Protein AF-A0A7S2BZE5-F1 (afdb_monomer_lite)

Secondary structure (DSSP, 8-state):
--HHHHHHHHHHHHHHHHHHHHHHHHHH-TT--HHHHHHT-SS------EEEEE-S---SS--EEEEEEEEGGGTTS-TT--EEEEEEEETTTTTEEEEEEEE-

Sequence (104 aa):
MNNVSYLRHFESARIVHFEALVARAREIDPTFPADDFLKGEGVGPILAATSCRYRMPVVHPDTLTTTSSIDLGETRSPVGRFVMKYTMHSEAQNGAVVATGEGD

Radius of gyration: 15.28 Å; chains: 1; bounding box: 38×30×41 Å

Organism: NCBI:txid236787

Structure (mmCIF, N/CA/C/O backbone):
data_AF-A0A7S2BZE5-F1
#
_entry.id   AF-A0A7S2BZE5-F1
#
loop_
_atom_site.group_PDB
_atom_site.id
_atom_site.type_symbol
_atom_site.label_atom_id
_atom_site.label_alt_id
_atom_site.label_comp_id
_atom_site.label_asym_id
_atom_site.label_entity_id
_atom_site.label_seq_id
_atom_site.pdbx_PDB_ins_code
_atom_site.Cartn_x
_atom_site.Cartn_y
_atom_site.Cartn_z
_atom_site.occupancy
_atom_site.B_iso_or_equiv
_atom_site.auth_seq_id
_atom_site.auth_comp_id
_atom_site.auth_asym_id
_atom_site.auth_atom_id
_atom_site.pdbx_PDB_model_num
ATOM 1 N N . MET A 1 1 ? -17.554 5.819 8.279 1.00 81.38 1 MET A N 1
ATOM 2 C CA . MET A 1 1 ? -16.732 5.419 7.113 1.00 81.38 1 MET A CA 1
ATOM 3 C C . MET A 1 1 ? -17.571 4.596 6.152 1.00 81.38 1 MET A C 1
ATOM 5 O O . MET A 1 1 ? -18.449 3.886 6.625 1.00 81.38 1 MET A O 1
ATOM 9 N N . ASN A 1 2 ? -17.319 4.673 4.842 1.00 90.69 2 ASN A N 1
ATOM 10 C CA . ASN A 1 2 ? -17.903 3.737 3.874 1.00 90.69 2 ASN A CA 1
ATOM 11 C C . ASN A 1 2 ? -16.850 2.710 3.422 1.00 90.69 2 ASN A C 1
ATOM 13 O O . ASN A 1 2 ? -15.656 2.894 3.658 1.00 90.69 2 ASN A O 1
ATOM 17 N N . ASN A 1 3 ? -17.288 1.633 2.772 1.00 91.88 3 ASN A N 1
ATOM 18 C CA . ASN A 1 3 ? -16.409 0.532 2.362 1.00 91.88 3 ASN A CA 1
ATOM 19 C C . ASN A 1 3 ? -15.311 0.969 1.379 1.00 91.88 3 ASN A C 1
ATOM 21 O O . ASN A 1 3 ? -14.202 0.441 1.429 1.00 91.88 3 ASN A O 1
ATOM 25 N N . VAL A 1 4 ? -15.601 1.963 0.533 1.00 95.06 4 VAL A N 1
ATOM 26 C CA . VAL A 1 4 ? -14.660 2.518 -0.453 1.00 95.06 4 VAL A CA 1
ATOM 27 C C . VAL A 1 4 ? -13.513 3.265 0.230 1.00 95.06 4 VAL A C 1
ATOM 29 O O . VAL A 1 4 ? -12.386 3.221 -0.253 1.00 95.06 4 VAL A O 1
ATOM 32 N N . SER A 1 5 ? -13.758 3.913 1.374 1.00 95.06 5 SER A N 1
ATOM 33 C CA . SER A 1 5 ? -12.712 4.615 2.124 1.00 95.06 5 SER A CA 1
ATOM 34 C C . SER A 1 5 ? -11.552 3.694 2.510 1.00 95.06 5 SER A C 1
ATOM 36 O O . SER A 1 5 ? -10.406 4.107 2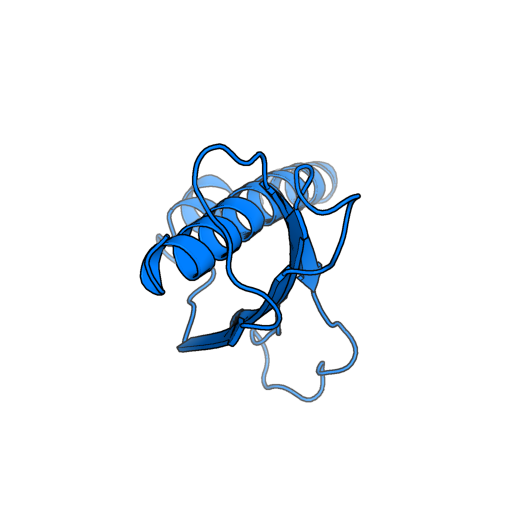.401 1.00 95.06 5 SER A O 1
ATOM 38 N N . TYR A 1 6 ? -11.819 2.439 2.885 1.00 96.56 6 TYR A N 1
ATOM 39 C CA . TYR A 1 6 ? -10.769 1.466 3.224 1.00 96.56 6 TYR A CA 1
ATOM 40 C C . TYR A 1 6 ? -9.854 1.184 2.026 1.00 96.56 6 TYR A C 1
ATOM 42 O O . TYR A 1 6 ? -8.634 1.221 2.153 1.00 96.56 6 TYR A O 1
ATOM 50 N N . LEU A 1 7 ? -10.444 0.981 0.844 1.00 96.75 7 LEU A N 1
ATOM 51 C CA . LEU A 1 7 ? -9.683 0.743 -0.384 1.00 96.75 7 LEU A CA 1
ATOM 52 C C . LEU A 1 7 ? -8.854 1.969 -0.791 1.00 96.75 7 LEU A C 1
ATOM 54 O O . LEU A 1 7 ? -7.732 1.808 -1.256 1.00 96.75 7 LEU A O 1
ATOM 58 N N . ARG A 1 8 ? -9.343 3.192 -0.544 1.00 96.81 8 ARG A N 1
ATOM 59 C CA . ARG A 1 8 ? -8.558 4.424 -0.760 1.00 96.81 8 ARG A CA 1
ATOM 60 C C . ARG A 1 8 ? -7.334 4.518 0.152 1.00 96.81 8 ARG A C 1
ATOM 62 O O . ARG A 1 8 ? -6.287 5.001 -0.275 1.00 96.81 8 ARG A O 1
ATOM 69 N N . HIS A 1 9 ? -7.439 4.044 1.395 1.00 97.31 9 HIS A N 1
ATOM 70 C CA . HIS A 1 9 ? -6.281 3.953 2.287 1.00 97.31 9 HIS A CA 1
ATOM 71 C C . HIS A 1 9 ? -5.258 2.928 1.780 1.00 97.31 9 HIS A C 1
ATOM 73 O O . HIS A 1 9 ? -4.062 3.216 1.782 1.00 97.31 9 HIS A O 1
ATOM 79 N N . PHE A 1 10 ? -5.711 1.773 1.278 1.00 97.94 10 PHE A N 1
ATOM 80 C CA . PHE A 1 10 ? -4.827 0.779 0.653 1.00 97.94 10 PHE A CA 1
ATOM 81 C C . PHE A 1 10 ? -4.150 1.325 -0.609 1.00 97.94 10 PHE A C 1
ATOM 83 O O . PHE A 1 10 ? -2.944 1.164 -0.779 1.00 97.94 10 PHE A O 1
ATOM 90 N N . GLU A 1 11 ? -4.891 2.040 -1.455 1.00 96.38 11 GLU A N 1
ATOM 91 C CA . GLU A 1 11 ? -4.346 2.724 -2.628 1.00 96.38 11 GLU A CA 1
ATOM 92 C C . GLU A 1 11 ? -3.279 3.757 -2.245 1.00 96.38 11 GLU A C 1
ATOM 94 O O . GLU A 1 11 ? -2.206 3.777 -2.844 1.00 96.38 11 GLU A O 1
ATOM 99 N N . SER A 1 12 ? -3.529 4.559 -1.209 1.00 96.88 12 SER A N 1
ATOM 100 C CA . SER A 1 12 ? -2.550 5.535 -0.714 1.00 96.88 12 SER A CA 1
ATOM 101 C C . SER A 1 12 ? -1.280 4.841 -0.208 1.00 96.88 12 SER A C 1
ATOM 103 O O . SER A 1 12 ? -0.170 5.239 -0.556 1.00 96.88 12 SER A O 1
ATOM 105 N N . ALA A 1 13 ? -1.427 3.748 0.549 1.00 97.56 13 ALA A N 1
ATOM 106 C CA . ALA A 1 13 ? -0.297 2.949 1.023 1.00 97.56 13 ALA A CA 1
ATOM 107 C C . ALA A 1 13 ? 0.479 2.273 -0.120 1.00 97.56 13 ALA A C 1
ATOM 109 O O . ALA A 1 13 ? 1.686 2.065 -0.003 1.00 97.56 13 ALA A O 1
ATOM 110 N N . ARG A 1 14 ? -0.189 1.925 -1.226 1.00 95.44 14 ARG A N 1
ATOM 111 C CA . ARG A 1 14 ? 0.443 1.406 -2.446 1.00 95.44 14 ARG A CA 1
ATOM 112 C C . ARG A 1 14 ? 1.271 2.473 -3.158 1.00 95.44 14 ARG A C 1
ATOM 114 O O . ARG A 1 14 ? 2.399 2.179 -3.533 1.00 95.44 14 ARG A O 1
ATOM 121 N N . ILE A 1 15 ? 0.738 3.685 -3.319 1.00 94.81 15 ILE A N 1
ATOM 122 C CA . ILE A 1 15 ? 1.459 4.796 -3.963 1.00 94.81 15 ILE A CA 1
ATOM 123 C C . ILE A 1 15 ? 2.752 5.089 -3.197 1.00 94.81 15 ILE A C 1
ATOM 125 O O . ILE A 1 15 ? 3.828 5.027 -3.784 1.00 94.81 15 ILE A O 1
ATOM 129 N N . VAL A 1 16 ? 2.666 5.270 -1.874 1.00 96.56 16 VAL A N 1
ATOM 130 C CA . VAL A 1 16 ? 3.841 5.526 -1.020 1.00 96.56 16 VAL A CA 1
ATOM 131 C C . VAL A 1 16 ? 4.859 4.381 -1.094 1.00 96.56 16 VAL A C 1
ATOM 133 O O . VAL A 1 16 ? 6.067 4.611 -1.128 1.00 96.56 16 VAL A O 1
ATOM 136 N N . HIS A 1 17 ? 4.389 3.131 -1.150 1.00 96.00 17 HIS A N 1
ATOM 137 C CA . HIS A 1 17 ? 5.269 1.973 -1.309 1.00 96.00 17 HIS A CA 1
ATOM 138 C C . HIS A 1 17 ? 6.029 2.006 -2.635 1.00 96.00 17 HIS A C 1
ATOM 140 O O . HIS A 1 17 ? 7.237 1.781 -2.658 1.00 96.00 17 HIS A O 1
ATOM 146 N N . PHE A 1 18 ? 5.334 2.285 -3.739 1.00 94.88 18 PHE A N 1
ATOM 147 C CA . PHE A 1 18 ? 5.955 2.353 -5.056 1.00 94.88 18 PHE A CA 1
ATOM 148 C C . PHE A 1 18 ? 6.897 3.544 -5.190 1.00 94.88 18 PHE A C 1
ATOM 150 O O . PHE A 1 18 ? 7.977 3.367 -5.739 1.00 94.88 18 PHE A O 1
ATOM 157 N N . GLU A 1 19 ? 6.576 4.710 -4.634 1.00 95.06 19 GLU A N 1
ATOM 158 C CA . GLU A 1 19 ? 7.505 5.847 -4.587 1.00 95.06 19 GLU A CA 1
ATOM 159 C C . GLU A 1 19 ? 8.824 5.463 -3.902 1.00 95.06 19 GLU A C 1
ATOM 161 O O . GLU A 1 19 ? 9.907 5.703 -4.444 1.00 95.06 19 GLU A O 1
ATOM 166 N N . ALA A 1 20 ? 8.744 4.793 -2.747 1.00 95.88 20 ALA A N 1
ATOM 167 C CA . ALA A 1 20 ? 9.920 4.312 -2.029 1.00 95.88 20 ALA A CA 1
ATOM 168 C C . ALA A 1 20 ? 10.690 3.241 -2.822 1.00 95.88 20 ALA A C 1
ATOM 170 O O . ALA A 1 20 ? 11.919 3.295 -2.902 1.00 95.88 20 ALA A O 1
ATOM 171 N N . LEU A 1 21 ? 9.984 2.285 -3.432 1.00 93.69 21 LEU A N 1
ATOM 172 C CA . LEU A 1 21 ? 10.584 1.221 -4.239 1.00 93.69 21 LEU A CA 1
ATOM 173 C C . LEU A 1 21 ? 11.318 1.784 -5.460 1.00 93.69 21 LEU A C 1
ATOM 175 O O . LEU A 1 21 ? 12.444 1.390 -5.743 1.00 93.69 21 LEU A O 1
ATOM 179 N N . VAL A 1 22 ? 10.698 2.726 -6.164 1.00 94.38 22 VAL A N 1
ATOM 180 C CA . VAL A 1 22 ? 11.240 3.354 -7.369 1.00 94.38 22 VAL A CA 1
ATOM 181 C C . VAL A 1 22 ? 12.446 4.236 -7.051 1.00 94.38 22 VAL A C 1
ATOM 183 O O . VAL A 1 22 ? 13.419 4.231 -7.806 1.00 94.38 22 VAL A O 1
ATOM 186 N N . ALA A 1 23 ? 12.432 4.943 -5.917 1.00 94.94 23 ALA A N 1
ATOM 187 C CA . ALA A 1 23 ? 13.608 5.667 -5.438 1.00 94.94 23 ALA A CA 1
ATOM 188 C C . ALA A 1 23 ? 14.802 4.717 -5.237 1.00 94.94 23 ALA A C 1
ATOM 190 O O . ALA A 1 23 ? 15.899 5.003 -5.713 1.00 94.94 23 ALA A O 1
ATOM 191 N N . ARG A 1 24 ? 14.575 3.545 -4.626 1.00 95.31 24 ARG A N 1
ATOM 192 C CA . ARG A 1 24 ? 15.605 2.501 -4.473 1.00 95.31 24 ARG A CA 1
ATOM 193 C C . ARG A 1 24 ? 16.024 1.872 -5.796 1.00 95.31 24 ARG A C 1
ATOM 195 O O . ARG A 1 24 ? 17.207 1.626 -5.997 1.00 95.31 24 ARG A O 1
ATOM 202 N N . ALA A 1 25 ? 15.087 1.640 -6.711 1.00 93.31 25 ALA A N 1
ATOM 203 C CA . ALA A 1 25 ? 15.400 1.125 -8.038 1.00 93.31 25 ALA A CA 1
ATOM 204 C C . ALA A 1 25 ? 16.338 2.078 -8.793 1.00 93.31 25 ALA A C 1
ATOM 206 O O . ALA A 1 25 ? 17.330 1.618 -9.345 1.00 93.31 25 ALA A O 1
ATOM 207 N N . ARG A 1 26 ? 16.097 3.396 -8.731 1.00 94.81 26 ARG A N 1
ATOM 208 C CA . ARG A 1 26 ? 16.969 4.423 -9.332 1.00 94.81 26 ARG A CA 1
ATOM 209 C C . ARG A 1 26 ? 18.366 4.501 -8.702 1.00 94.81 26 ARG A C 1
ATOM 211 O O . ARG A 1 26 ? 19.310 4.863 -9.398 1.00 94.81 26 ARG A O 1
ATOM 218 N N . GLU A 1 27 ? 18.518 4.170 -7.415 1.00 96.44 27 GLU A N 1
ATOM 219 C CA . GLU A 1 27 ? 19.841 4.057 -6.771 1.00 96.44 27 GLU A CA 1
ATOM 220 C C . GLU A 1 27 ? 20.666 2.895 -7.360 1.00 96.44 27 GLU A C 1
ATOM 222 O O . GLU A 1 27 ? 21.891 2.988 -7.428 1.00 96.44 27 GLU A O 1
ATOM 227 N N . ILE A 1 28 ? 20.005 1.812 -7.785 1.00 96.44 28 ILE A N 1
ATOM 228 C CA . ILE A 1 28 ? 20.633 0.606 -8.351 1.00 96.44 28 ILE A CA 1
ATOM 229 C C . ILE A 1 28 ? 20.829 0.743 -9.868 1.00 96.44 28 ILE A C 1
ATOM 231 O O . ILE A 1 28 ? 21.887 0.400 -10.392 1.00 96.44 28 ILE A O 1
ATOM 235 N N . ASP A 1 29 ? 19.812 1.249 -10.562 1.00 95.75 29 ASP A N 1
ATOM 236 C CA . ASP A 1 29 ? 19.784 1.496 -12.000 1.00 95.75 29 ASP A CA 1
ATOM 237 C C . ASP A 1 29 ? 19.198 2.893 -12.278 1.00 95.75 29 ASP A C 1
ATOM 239 O O . ASP A 1 29 ? 17.974 3.071 -12.314 1.00 95.75 29 ASP A O 1
ATOM 243 N N . PRO A 1 30 ? 20.054 3.900 -12.526 1.00 94.88 30 PRO A N 1
ATOM 244 C CA . PRO A 1 30 ? 19.617 5.261 -12.831 1.00 94.88 30 PRO A CA 1
ATOM 245 C C . PRO A 1 30 ? 18.753 5.387 -14.093 1.00 94.88 30 PRO A C 1
ATOM 247 O O . PRO A 1 30 ? 18.123 6.425 -14.290 1.00 94.88 30 PRO A O 1
ATOM 250 N N . THR A 1 31 ? 18.728 4.366 -14.958 1.00 94.50 31 THR A N 1
ATOM 251 C CA . THR A 1 31 ? 17.941 4.360 -16.200 1.00 94.50 31 THR A CA 1
ATOM 252 C C . THR A 1 31 ? 16.516 3.839 -16.014 1.00 94.50 31 THR A C 1
ATOM 254 O O . THR A 1 31 ? 15.724 3.884 -16.956 1.00 94.50 31 THR A O 1
ATOM 257 N N . PHE A 1 32 ? 16.153 3.397 -14.803 1.00 91.62 32 PHE A N 1
ATOM 258 C CA . PHE A 1 32 ? 14.817 2.893 -14.502 1.00 91.62 32 P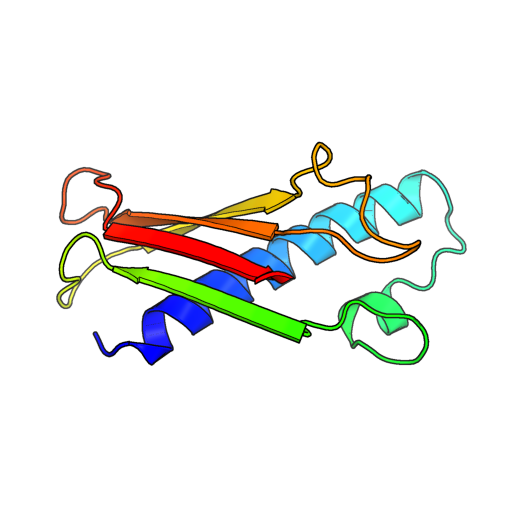HE A CA 1
ATOM 259 C C . PHE A 1 32 ? 13.719 3.940 -14.819 1.00 91.62 32 PHE A C 1
ATOM 261 O O . PHE A 1 32 ? 13.779 5.067 -14.299 1.00 91.62 32 PHE A O 1
ATOM 268 N N . PRO A 1 33 ? 12.684 3.592 -15.618 1.00 91.56 33 PRO A N 1
ATOM 269 C CA . PRO A 1 33 ? 11.629 4.508 -16.062 1.00 91.56 33 PRO A CA 1
ATOM 270 C C . PRO A 1 33 ? 10.580 4.727 -14.960 1.00 91.56 33 PRO A C 1
ATOM 272 O O . PRO A 1 33 ? 9.430 4.310 -15.035 1.00 91.56 33 PRO A O 1
ATOM 275 N N . ALA A 1 34 ? 11.002 5.378 -13.884 1.00 91.06 34 ALA A N 1
ATOM 276 C CA . ALA A 1 34 ? 10.204 5.634 -12.690 1.00 91.06 34 ALA A CA 1
ATOM 277 C C . ALA A 1 34 ? 8.902 6.403 -12.933 1.00 91.06 34 ALA A C 1
ATOM 279 O O . ALA A 1 34 ? 7.897 6.104 -12.297 1.00 91.06 34 ALA A O 1
ATOM 280 N N . ASP A 1 35 ? 8.933 7.415 -13.799 1.00 90.00 35 ASP A N 1
ATOM 281 C CA . ASP A 1 35 ? 7.779 8.283 -14.029 1.00 90.00 35 ASP A CA 1
ATOM 282 C C . ASP A 1 35 ? 6.669 7.493 -14.733 1.00 90.00 35 ASP A C 1
ATOM 284 O O . ASP A 1 35 ? 5.517 7.538 -14.302 1.00 90.00 35 ASP A O 1
ATOM 288 N N . ASP A 1 36 ? 7.046 6.700 -15.737 1.00 90.44 36 AS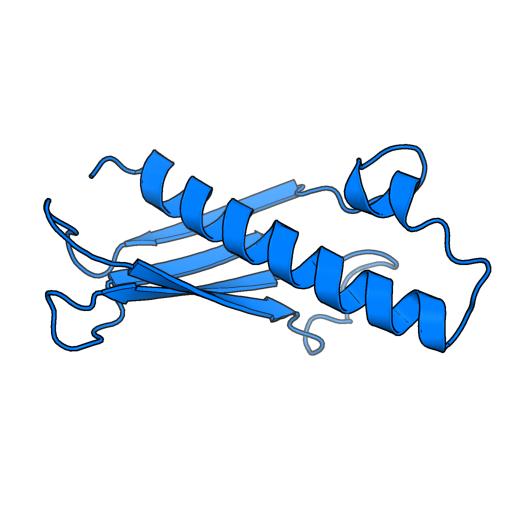P A N 1
ATOM 289 C CA . ASP A 1 36 ? 6.182 5.751 -16.439 1.00 90.44 36 ASP A CA 1
ATOM 290 C C . ASP A 1 36 ? 5.617 4.714 -15.454 1.00 90.44 36 ASP A C 1
ATOM 292 O O . ASP A 1 36 ? 4.401 4.531 -15.361 1.00 90.44 36 ASP A O 1
ATOM 296 N N . PHE A 1 37 ? 6.482 4.117 -14.622 1.00 91.06 37 PHE A N 1
ATOM 297 C CA . PHE A 1 37 ? 6.077 3.147 -13.603 1.00 91.06 37 PHE A CA 1
ATOM 298 C C . PHE A 1 37 ? 5.060 3.730 -12.610 1.00 91.06 37 PHE A C 1
ATOM 300 O O . PHE A 1 37 ? 4.042 3.103 -12.335 1.00 91.06 37 PHE A O 1
ATOM 307 N N . LEU A 1 38 ? 5.296 4.930 -12.071 1.00 90.00 38 LEU A N 1
ATOM 308 C CA . LEU A 1 38 ? 4.410 5.546 -11.075 1.00 90.00 38 LEU A CA 1
ATOM 309 C C . LEU A 1 38 ? 3.088 6.036 -11.676 1.00 90.00 38 LEU A C 1
ATOM 311 O O . LEU A 1 38 ? 2.063 6.002 -10.996 1.00 90.00 38 LEU A O 1
ATOM 315 N N . LYS A 1 39 ? 3.092 6.476 -12.939 1.00 88.12 39 LYS A N 1
ATOM 316 C CA . LYS A 1 39 ? 1.876 6.900 -13.651 1.00 88.12 39 LYS A CA 1
ATOM 317 C C . LYS A 1 39 ? 1.101 5.736 -14.267 1.00 88.12 39 LYS A C 1
ATOM 319 O O . LYS A 1 39 ? -0.030 5.936 -14.705 1.00 88.12 39 LYS A O 1
ATOM 324 N N . GLY A 1 40 ? 1.686 4.539 -14.306 1.00 83.81 40 GLY A N 1
ATOM 325 C CA . GLY A 1 40 ? 1.120 3.409 -15.039 1.00 83.81 40 GLY A CA 1
ATOM 326 C C . GLY A 1 40 ? 1.133 3.623 -16.557 1.00 83.81 40 GLY A C 1
ATOM 327 O O . GLY A 1 40 ? 0.296 3.065 -17.262 1.00 83.81 40 GLY A O 1
ATOM 328 N N . GLU A 1 41 ? 2.047 4.453 -17.060 1.00 85.75 41 GLU A N 1
ATOM 329 C CA . GLU A 1 41 ? 2.270 4.665 -18.490 1.00 85.75 41 GLU A CA 1
ATOM 330 C C . GLU A 1 41 ? 3.300 3.632 -18.984 1.00 85.75 41 GLU A C 1
ATOM 332 O O . GLU A 1 41 ? 4.240 3.288 -18.275 1.00 85.75 41 GLU A O 1
ATOM 337 N N . GLY A 1 42 ? 3.125 3.075 -20.186 1.00 84.44 42 GLY A N 1
ATOM 338 C CA . GLY A 1 42 ? 4.036 2.043 -20.698 1.00 84.44 42 GLY A CA 1
ATOM 339 C C . GLY A 1 42 ? 4.042 0.763 -19.846 1.00 84.44 42 GLY A C 1
ATOM 340 O O . GLY A 1 42 ? 3.046 0.040 -19.809 1.00 84.44 42 GLY A O 1
ATOM 341 N N . VAL A 1 43 ? 5.176 0.455 -19.203 1.00 79.25 43 VAL A N 1
ATOM 342 C CA . VAL A 1 43 ? 5.336 -0.709 -18.311 1.00 79.25 43 VAL A CA 1
ATOM 343 C C . VAL A 1 43 ? 5.231 -0.245 -16.858 1.00 79.25 43 VAL A C 1
ATOM 345 O O . VAL A 1 43 ? 6.216 0.173 -16.253 1.00 79.25 43 VAL A O 1
ATOM 348 N N . GLY A 1 44 ? 4.027 -0.348 -16.296 1.00 83.50 44 GLY A N 1
ATOM 349 C CA . GLY A 1 44 ? 3.734 0.008 -14.909 1.00 83.50 44 GLY A CA 1
ATOM 350 C C . GLY A 1 44 ? 2.884 -1.044 -14.189 1.00 83.50 44 GLY A C 1
ATOM 351 O O . GLY A 1 44 ? 2.377 -1.978 -14.818 1.00 83.50 44 GLY A O 1
ATOM 352 N N . PRO A 1 45 ? 2.734 -0.923 -12.861 1.00 86.88 45 PRO A N 1
ATOM 353 C CA . PRO A 1 45 ? 1.949 -1.854 -12.071 1.00 86.88 45 PRO A CA 1
ATOM 354 C C . PRO A 1 45 ? 0.454 -1.672 -12.366 1.00 86.88 45 PRO A C 1
ATOM 356 O O . PRO A 1 45 ? -0.082 -0.566 -12.299 1.00 86.88 45 PRO A O 1
ATOM 359 N N . ILE A 1 46 ? -0.238 -2.777 -12.645 1.00 87.94 46 ILE A N 1
ATOM 360 C CA . ILE A 1 46 ? -1.698 -2.829 -12.795 1.00 87.94 46 ILE A CA 1
ATOM 361 C C . ILE A 1 46 ? -2.263 -3.644 -11.636 1.00 87.94 46 ILE A C 1
ATOM 363 O O . ILE A 1 46 ? -1.679 -4.646 -11.250 1.00 87.94 46 ILE A O 1
ATOM 367 N N . LEU A 1 47 ? -3.403 -3.210 -11.097 1.00 91.06 47 LEU A N 1
ATOM 368 C CA . LEU A 1 47 ? -4.149 -3.936 -10.069 1.00 91.06 47 LEU A CA 1
ATOM 369 C C . LEU A 1 47 ? -5.278 -4.715 -10.739 1.00 91.06 47 LEU A C 1
ATOM 371 O O . LEU A 1 47 ? -6.290 -4.133 -11.130 1.00 91.06 47 LEU A O 1
ATOM 375 N N . ALA A 1 48 ? -5.078 -6.015 -10.902 1.00 91.12 48 ALA A N 1
ATOM 376 C CA . ALA A 1 48 ? -6.059 -6.940 -11.445 1.00 91.12 48 ALA A CA 1
ATOM 377 C C . ALA A 1 48 ? -7.187 -7.230 -10.445 1.00 91.12 48 ALA A C 1
ATOM 379 O O . ALA A 1 48 ? -8.350 -7.339 -10.840 1.00 91.12 48 ALA A O 1
ATOM 380 N N . ALA A 1 49 ? -6.865 -7.342 -9.156 1.00 91.81 49 ALA A N 1
ATOM 381 C CA . ALA A 1 49 ? -7.837 -7.607 -8.106 1.00 91.81 49 ALA A CA 1
ATOM 382 C C . ALA A 1 49 ? -7.463 -6.913 -6.796 1.00 91.81 49 ALA A C 1
ATOM 384 O O . ALA A 1 49 ? -6.296 -6.734 -6.470 1.00 91.81 49 ALA A O 1
ATOM 385 N N . THR A 1 50 ? -8.471 -6.558 -5.999 1.00 95.31 50 THR A N 1
ATOM 386 C CA . THR A 1 50 ? -8.258 -6.105 -4.623 1.00 95.31 50 THR A CA 1
ATOM 387 C C . THR A 1 50 ? -9.319 -6.656 -3.691 1.00 95.31 50 THR A C 1
ATOM 389 O O . THR A 1 50 ? -10.486 -6.802 -4.064 1.00 95.31 50 THR A O 1
ATOM 392 N N . SER A 1 51 ? -8.912 -6.968 -2.466 1.00 96.38 51 SER A N 1
ATOM 393 C CA . SER A 1 51 ? -9.796 -7.452 -1.418 1.00 96.38 51 SER A CA 1
ATOM 394 C C . SER A 1 51 ? -9.612 -6.653 -0.132 1.00 96.38 51 SER A C 1
ATOM 396 O O . SER A 1 51 ? -8.534 -6.144 0.177 1.00 96.38 51 SER A O 1
ATOM 398 N N . CYS A 1 52 ? -10.690 -6.549 0.644 1.00 97.75 52 CYS A N 1
ATOM 399 C CA . CYS A 1 52 ? -10.670 -5.945 1.967 1.00 97.75 52 CYS A CA 1
ATOM 400 C C . CYS A 1 52 ? -11.479 -6.801 2.937 1.00 97.75 52 CYS A C 1
ATOM 402 O O . CYS A 1 52 ? -12.666 -7.061 2.737 1.00 97.75 52 CYS A O 1
ATOM 404 N N . ARG A 1 53 ? -10.835 -7.208 4.025 1.00 98.06 53 ARG A N 1
ATOM 405 C CA . ARG A 1 53 ? -11.456 -7.838 5.182 1.00 98.06 53 ARG A CA 1
ATOM 406 C C . ARG A 1 53 ? -11.632 -6.786 6.268 1.00 98.06 53 ARG A C 1
ATOM 408 O O . ARG A 1 53 ? -10.679 -6.430 6.960 1.00 98.06 53 ARG A O 1
ATOM 415 N N . TYR A 1 54 ? -12.866 -6.325 6.422 1.00 96.94 54 TYR A N 1
ATOM 416 C CA . TYR A 1 54 ? -13.281 -5.421 7.492 1.00 96.94 54 TYR A CA 1
ATOM 417 C C . TYR A 1 54 ? -13.338 -6.196 8.812 1.00 96.94 54 TYR A C 1
ATOM 419 O O . TYR A 1 54 ? -14.064 -7.184 8.915 1.00 96.94 54 TYR A O 1
ATOM 427 N N . ARG A 1 55 ? -12.541 -5.787 9.801 1.00 97.00 55 ARG A N 1
ATOM 428 C CA . ARG A 1 55 ? -12.462 -6.455 11.110 1.00 97.00 55 ARG A CA 1
ATOM 429 C C . ARG A 1 55 ? -13.252 -5.710 12.174 1.00 97.00 55 ARG A C 1
ATOM 431 O O . ARG A 1 55 ? -13.932 -6.342 12.972 1.00 97.00 55 ARG A O 1
ATOM 438 N N . MET A 1 56 ? -13.166 -4.383 12.172 1.00 96.12 56 MET A N 1
ATOM 439 C CA . MET A 1 56 ? -13.847 -3.513 13.130 1.00 96.12 56 MET A CA 1
ATOM 440 C C . MET A 1 56 ? -14.351 -2.247 12.428 1.00 96.12 56 MET A C 1
ATOM 442 O O . MET A 1 56 ? -13.723 -1.788 11.470 1.00 96.12 56 MET A O 1
ATOM 446 N N . PRO A 1 57 ? -15.485 -1.675 12.868 1.00 95.12 57 PRO A N 1
ATOM 447 C CA . PRO A 1 57 ? -16.000 -0.440 12.298 1.00 95.12 57 PRO A CA 1
ATOM 448 C C . PRO A 1 57 ? -15.100 0.748 12.660 1.00 95.12 57 PRO A C 1
ATOM 450 O O . PRO A 1 57 ? -14.754 0.946 13.821 1.00 95.12 57 PRO A O 1
ATOM 453 N N . VAL A 1 58 ? -14.767 1.574 11.668 1.00 96.50 58 VAL A N 1
ATOM 454 C CA . VAL A 1 58 ? -14.111 2.873 11.873 1.00 96.50 58 VAL A CA 1
ATOM 455 C C . VAL A 1 58 ? -15.150 3.996 11.873 1.00 96.50 58 VAL A C 1
ATOM 457 O O . VAL A 1 58 ? -15.934 4.150 10.924 1.00 96.50 58 VAL A O 1
ATOM 460 N N . VAL A 1 59 ? -15.129 4.809 12.926 1.00 94.06 59 VAL A N 1
ATOM 461 C CA . VAL A 1 59 ? -16.027 5.953 13.136 1.00 94.06 59 VAL A CA 1
ATOM 462 C C . VAL A 1 59 ? -15.249 7.264 13.085 1.00 94.06 59 VAL A C 1
ATOM 464 O O . VAL A 1 59 ? -14.049 7.282 13.308 1.00 94.06 59 VAL A O 1
ATOM 467 N N . HIS A 1 60 ? -15.920 8.360 12.736 1.00 92.44 60 HIS A N 1
ATOM 468 C CA . HIS A 1 60 ? -15.297 9.683 12.746 1.00 92.44 60 HIS A CA 1
ATOM 469 C C . HIS A 1 60 ? -15.436 10.325 14.138 1.00 92.44 60 HIS A C 1
ATOM 471 O O . HIS A 1 60 ? -16.528 10.226 14.708 1.00 92.44 60 HIS A O 1
ATOM 477 N N . PRO A 1 61 ? -14.416 11.050 14.638 1.00 95.69 61 PRO A N 1
ATOM 478 C CA . PRO A 1 61 ? -13.062 11.189 14.086 1.00 95.69 61 PRO A CA 1
ATOM 479 C C . PRO A 1 61 ? -12.144 10.011 14.458 1.00 95.69 61 PRO A C 1
ATOM 481 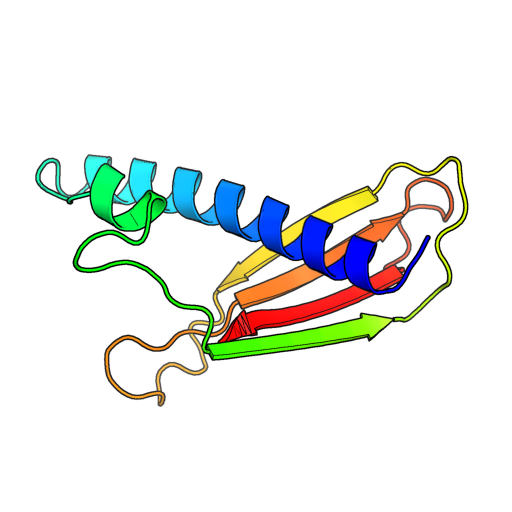O O . PRO A 1 61 ? -12.261 9.453 15.543 1.00 95.69 61 PRO A O 1
ATOM 484 N N . ASP A 1 62 ? -11.218 9.663 13.562 1.00 97.00 62 ASP A N 1
ATOM 485 C CA . ASP A 1 62 ? -10.166 8.664 13.790 1.00 97.00 62 ASP A CA 1
ATOM 486 C C . ASP A 1 62 ? -8.967 8.964 12.877 1.00 97.00 62 ASP A C 1
ATOM 488 O O . ASP A 1 62 ? -9.140 9.527 11.789 1.00 97.00 62 ASP A O 1
ATOM 492 N N . THR A 1 63 ? -7.777 8.562 13.311 1.00 97.56 63 THR A N 1
ATOM 493 C CA . THR A 1 63 ? -6.540 8.602 12.530 1.00 97.56 63 THR A CA 1
ATOM 494 C C . THR A 1 63 ? -6.140 7.171 12.207 1.00 97.56 63 THR A C 1
ATOM 496 O O . THR A 1 63 ? -6.026 6.319 13.090 1.00 97.56 63 THR A O 1
ATOM 499 N N . LEU A 1 64 ? -5.942 6.893 10.920 1.00 97.62 64 LEU A N 1
ATOM 500 C CA . LEU A 1 64 ? -5.665 5.548 10.432 1.00 97.62 64 LEU A CA 1
ATOM 501 C C . LEU A 1 64 ? -4.241 5.457 9.898 1.00 97.62 64 LEU A C 1
ATOM 503 O O . LEU A 1 64 ? -3.873 6.185 8.978 1.00 97.62 64 LEU A O 1
ATOM 507 N N . THR A 1 65 ? -3.475 4.501 10.413 1.00 98.44 65 THR A N 1
ATOM 508 C CA . THR A 1 65 ? -2.170 4.138 9.852 1.00 98.44 65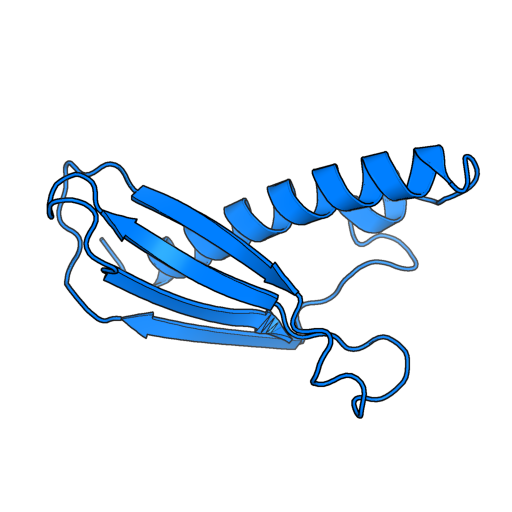 THR A CA 1
ATOM 509 C C . THR A 1 65 ? -2.334 2.913 8.968 1.00 98.44 65 THR A C 1
ATOM 511 O O . THR A 1 65 ? -2.784 1.868 9.434 1.00 98.44 65 THR A O 1
ATOM 514 N N . THR A 1 66 ? -1.966 3.026 7.692 1.00 98.38 66 THR A N 1
ATOM 515 C CA . THR A 1 66 ? -2.024 1.910 6.737 1.00 98.38 66 THR A CA 1
ATOM 516 C C . THR A 1 66 ? -0.623 1.533 6.297 1.00 98.38 66 THR A C 1
ATOM 518 O O . THR A 1 66 ? 0.128 2.380 5.822 1.00 98.38 66 THR A O 1
ATOM 521 N N . THR A 1 67 ? -0.280 0.261 6.444 1.00 97.94 67 THR A N 1
ATOM 522 C CA . THR A 1 67 ? 0.999 -0.301 6.015 1.00 97.94 67 THR A CA 1
ATOM 523 C C . THR A 1 67 ? 0.805 -1.178 4.788 1.00 97.94 67 THR A C 1
ATOM 525 O O . THR A 1 67 ? -0.274 -1.739 4.576 1.00 97.94 67 THR A O 1
ATOM 528 N N . SER A 1 68 ? 1.854 -1.286 3.976 1.00 97.19 68 SER A N 1
ATOM 529 C CA . SER A 1 68 ? 1.883 -2.106 2.768 1.00 97.19 68 SER A CA 1
ATOM 530 C C . SER A 1 68 ? 3.181 -2.908 2.675 1.00 97.19 68 SER A C 1
ATOM 532 O O . SER A 1 68 ? 4.258 -2.424 3.029 1.00 97.19 68 SER A O 1
ATOM 534 N N . SER A 1 69 ? 3.084 -4.138 2.182 1.00 95.25 69 SER A N 1
ATOM 535 C CA . SER A 1 69 ? 4.230 -5.000 1.881 1.00 95.25 69 SER A CA 1
ATOM 536 C C . SER A 1 69 ? 3.967 -5.834 0.629 1.00 95.25 69 SER A C 1
ATOM 538 O O . SER A 1 69 ? 2.817 -6.005 0.235 1.00 95.25 69 SER A O 1
ATOM 540 N N . ILE A 1 70 ? 5.025 -6.345 -0.001 1.00 92.00 70 ILE A N 1
ATOM 541 C CA . ILE A 1 70 ? 4.926 -7.285 -1.125 1.00 92.00 70 ILE A CA 1
ATOM 542 C C . ILE A 1 70 ? 5.231 -8.689 -0.601 1.00 92.00 70 ILE A C 1
ATOM 544 O O . ILE A 1 70 ? 6.254 -8.894 0.059 1.00 92.00 70 ILE A O 1
ATOM 548 N N . ASP A 1 71 ? 4.356 -9.652 -0.886 1.00 85.44 71 ASP A N 1
ATOM 549 C CA . ASP A 1 71 ? 4.617 -11.060 -0.601 1.00 85.44 71 ASP A CA 1
ATOM 550 C C . ASP A 1 71 ? 5.477 -11.672 -1.712 1.00 85.44 71 ASP A C 1
ATOM 552 O O . ASP A 1 71 ? 5.011 -11.961 -2.814 1.00 85.44 71 ASP A O 1
ATOM 556 N N . LEU A 1 72 ? 6.759 -11.869 -1.409 1.00 73.62 72 LEU A N 1
ATOM 557 C CA . LEU A 1 72 ? 7.708 -12.506 -2.319 1.00 73.62 72 LEU A CA 1
ATOM 558 C C . LEU A 1 72 ? 7.572 -14.036 -2.341 1.00 73.62 72 LEU A C 1
ATOM 560 O O . LEU A 1 72 ? 8.206 -14.671 -3.175 1.00 73.62 72 LEU A O 1
ATOM 564 N N . GLY A 1 73 ? 6.792 -14.648 -1.444 1.00 64.81 73 GLY A N 1
ATOM 565 C CA . GLY A 1 73 ? 6.592 -16.099 -1.348 1.00 64.81 73 GLY A CA 1
ATOM 566 C C . GLY A 1 73 ? 5.599 -16.664 -2.370 1.00 64.81 73 GLY A C 1
ATOM 567 O O . GLY A 1 73 ? 5.679 -17.842 -2.716 1.00 64.81 73 GLY A O 1
ATOM 568 N N . GLU A 1 74 ? 4.723 -15.824 -2.927 1.00 55.62 74 GLU A N 1
ATOM 569 C CA . GLU A 1 74 ? 3.836 -16.172 -4.050 1.00 55.62 74 GLU A CA 1
ATOM 570 C C . GLU A 1 74 ? 4.514 -16.014 -5.427 1.00 55.62 74 GLU A C 1
ATOM 572 O O . GLU A 1 74 ? 3.865 -15.995 -6.471 1.00 55.62 74 GLU A O 1
ATOM 577 N N . THR A 1 75 ? 5.850 -16.010 -5.469 1.00 49.12 75 THR A N 1
ATOM 578 C CA . THR A 1 75 ? 6.698 -15.971 -6.684 1.00 49.12 75 THR A CA 1
ATOM 579 C C . THR A 1 75 ? 6.563 -17.184 -7.616 1.00 49.12 75 THR A C 1
ATOM 581 O O . THR A 1 75 ? 7.285 -17.295 -8.604 1.00 49.12 75 THR A O 1
ATOM 584 N N . ARG A 1 76 ? 5.614 -18.094 -7.361 1.00 48.78 76 ARG A N 1
ATOM 585 C CA . ARG A 1 76 ? 5.146 -19.063 -8.369 1.00 48.78 76 ARG A CA 1
ATOM 586 C C . ARG A 1 76 ? 4.185 -18.445 -9.389 1.00 48.78 76 ARG A C 1
ATOM 588 O O . ARG A 1 76 ? 3.780 -19.137 -10.322 1.00 48.78 76 ARG A O 1
ATOM 595 N N . SER A 1 77 ? 3.806 -17.183 -9.205 1.00 52.97 77 SER A N 1
ATOM 596 C CA . SER A 1 77 ? 2.999 -16.437 -10.161 1.00 52.97 77 SER A CA 1
ATOM 597 C C . SER A 1 77 ? 3.800 -16.168 -11.451 1.00 52.97 77 SER A C 1
ATOM 599 O O . SER A 1 77 ? 5.017 -15.982 -11.381 1.00 52.97 77 SER A O 1
ATOM 601 N N . PRO A 1 78 ? 3.165 -16.183 -12.640 1.00 60.78 78 PRO A N 1
ATOM 602 C CA . PRO A 1 78 ? 3.806 -15.831 -13.907 1.00 60.78 78 PRO A CA 1
ATOM 603 C C . PRO A 1 78 ? 4.636 -14.543 -13.814 1.00 60.78 78 PRO A C 1
ATOM 605 O O . PRO A 1 78 ? 4.306 -13.647 -13.038 1.00 60.78 78 PRO A O 1
ATOM 608 N N . VAL A 1 79 ? 5.692 -14.442 -14.632 1.00 69.12 79 VAL A N 1
ATOM 609 C CA . VAL A 1 79 ? 6.570 -13.260 -14.714 1.00 69.12 79 VAL A CA 1
ATOM 610 C C . VAL A 1 79 ? 5.741 -11.969 -14.692 1.00 69.12 79 VAL A C 1
ATOM 612 O O . VAL A 1 79 ? 4.879 -11.778 -15.546 1.00 69.12 79 VAL A O 1
ATOM 615 N N . GLY A 1 80 ? 6.009 -11.098 -13.715 1.00 73.06 80 GLY A N 1
ATOM 616 C CA . GLY A 1 80 ? 5.368 -9.784 -13.590 1.00 73.06 80 GLY A CA 1
ATOM 617 C C . GLY A 1 80 ? 4.175 -9.695 -12.631 1.00 73.06 80 GLY A C 1
ATOM 618 O O . GLY A 1 80 ? 3.622 -8.609 -12.500 1.00 73.06 80 GLY A O 1
ATOM 619 N N . ARG A 1 81 ? 3.787 -10.777 -11.942 1.00 81.62 81 ARG A N 1
ATOM 620 C CA . ARG A 1 81 ? 2.755 -10.741 -10.888 1.00 81.62 81 ARG A CA 1
ATOM 621 C C . ARG A 1 81 ? 3.352 -10.722 -9.485 1.00 81.62 81 ARG A C 1
ATOM 623 O O . ARG A 1 81 ? 4.341 -11.401 -9.215 1.00 81.62 81 ARG A O 1
ATOM 630 N N . PHE A 1 82 ? 2.715 -9.977 -8.591 1.00 87.44 82 PHE A N 1
ATOM 631 C CA . PHE A 1 82 ? 3.059 -9.903 -7.175 1.00 87.44 82 PHE A CA 1
ATOM 632 C C . PHE A 1 82 ? 1.814 -9.547 -6.367 1.00 87.44 82 PHE A C 1
ATOM 634 O O . PHE A 1 82 ? 0.962 -8.809 -6.846 1.00 87.44 82 PHE A O 1
ATOM 641 N N . VAL A 1 83 ? 1.743 -10.023 -5.124 1.00 91.69 83 VAL A N 1
ATOM 642 C CA . VAL A 1 83 ? 0.646 -9.671 -4.218 1.00 91.69 83 VAL A CA 1
ATOM 643 C C . VAL A 1 83 ? 1.119 -8.646 -3.198 1.00 91.69 83 VAL A C 1
ATOM 645 O O . VAL A 1 83 ? 2.102 -8.856 -2.484 1.00 91.69 83 VAL A O 1
ATOM 648 N N . MET A 1 84 ? 0.398 -7.532 -3.111 1.00 95.06 84 MET A N 1
ATOM 649 C CA . MET A 1 84 ? 0.549 -6.535 -2.058 1.00 95.06 84 MET A CA 1
ATOM 650 C C . MET A 1 84 ? -0.387 -6.843 -0.897 1.00 95.06 84 MET A C 1
ATOM 652 O O . MET A 1 84 ? -1.578 -7.062 -1.095 1.00 95.06 84 MET A O 1
ATOM 656 N N . LYS A 1 85 ? 0.133 -6.799 0.328 1.00 97.25 85 LYS A N 1
ATOM 657 C CA . LYS A 1 85 ? -0.631 -6.957 1.568 1.00 97.25 85 LYS A CA 1
ATOM 658 C C . LYS A 1 85 ? -0.783 -5.614 2.256 1.00 97.25 85 LYS A C 1
ATOM 660 O O . LYS A 1 85 ? 0.185 -4.867 2.368 1.00 97.25 85 LYS A O 1
ATOM 665 N N . TYR A 1 86 ? -1.981 -5.340 2.761 1.00 98.25 86 TYR A N 1
ATOM 666 C CA . TYR A 1 86 ? -2.313 -4.109 3.470 1.00 98.25 86 TYR A CA 1
ATOM 667 C C . TYR A 1 86 ? -2.809 -4.402 4.883 1.00 98.25 86 TYR A C 1
ATOM 669 O O . TYR A 1 86 ? -3.633 -5.299 5.087 1.00 98.25 86 TYR A O 1
ATOM 677 N N . THR A 1 87 ? -2.358 -3.613 5.857 1.00 98.50 87 THR A N 1
ATOM 678 C CA . THR A 1 87 ? -2.879 -3.642 7.234 1.00 98.50 87 THR A CA 1
ATOM 679 C C . THR A 1 87 ? -3.213 -2.229 7.680 1.00 98.50 87 THR A C 1
ATOM 681 O O . THR A 1 87 ? -2.388 -1.330 7.550 1.00 98.50 87 THR A O 1
ATOM 684 N N . MET A 1 88 ? -4.420 -2.028 8.207 1.00 98.44 88 MET A N 1
ATOM 685 C CA . MET A 1 88 ? -4.886 -0.726 8.675 1.00 98.44 88 MET A CA 1
ATOM 686 C C . MET A 1 88 ? -5.143 -0.747 10.178 1.00 98.44 88 MET A C 1
ATOM 688 O O . MET A 1 88 ? -5.904 -1.582 10.675 1.00 98.44 88 MET A O 1
ATOM 692 N N . HIS A 1 89 ? -4.524 0.197 10.880 1.00 98.62 89 HIS A N 1
ATOM 693 C CA . HIS A 1 89 ? -4.598 0.387 12.323 1.00 98.62 89 HIS A CA 1
ATOM 694 C C . HIS A 1 89 ? -5.356 1.670 12.658 1.00 98.62 89 HIS A C 1
ATOM 696 O O . HIS A 1 89 ? -5.167 2.681 11.984 1.00 98.62 89 HIS A O 1
ATOM 702 N N . SER A 1 90 ? -6.181 1.627 13.702 1.00 98.38 90 SER A N 1
ATOM 703 C CA . SER A 1 90 ? -6.919 2.785 14.225 1.00 98.38 90 SER A CA 1
ATOM 704 C C . SER A 1 90 ? -6.276 3.317 15.497 1.00 98.38 90 SER A C 1
ATOM 706 O O . SER A 1 90 ? -6.056 2.557 16.441 1.00 98.38 90 SER A O 1
ATOM 708 N N . GLU A 1 91 ? -6.005 4.619 15.546 1.00 98.25 91 GLU A N 1
ATOM 709 C CA . GLU A 1 91 ? -5.532 5.278 16.765 1.00 98.25 91 GLU A CA 1
ATOM 710 C C . GLU A 1 91 ? -6.644 5.382 17.815 1.00 98.25 91 GLU A C 1
ATOM 712 O O . GLU A 1 91 ? -6.396 5.105 18.990 1.00 98.25 91 GLU A O 1
ATOM 717 N N . ALA A 1 92 ? -7.885 5.680 17.402 1.00 97.62 92 ALA A N 1
ATOM 718 C CA . ALA A 1 92 ? -9.032 5.761 18.312 1.00 97.62 92 ALA A CA 1
ATOM 719 C C . ALA A 1 92 ? -9.371 4.416 18.984 1.00 97.62 92 ALA A C 1
ATOM 721 O O . ALA A 1 9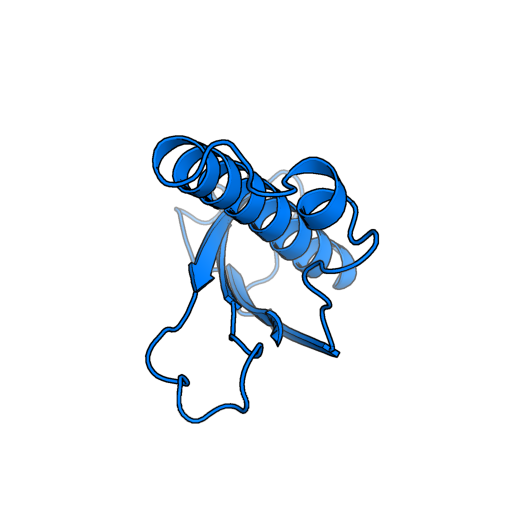2 ? -10.030 4.391 20.022 1.00 97.62 92 ALA A O 1
ATOM 722 N N . GLN A 1 93 ? -8.919 3.300 18.401 1.00 97.31 93 GLN A N 1
ATOM 723 C CA . GLN A 1 93 ? -9.091 1.940 18.919 1.00 97.31 93 GLN A CA 1
ATOM 724 C C . GLN A 1 93 ? -7.765 1.347 19.425 1.00 97.31 93 GLN A C 1
ATOM 726 O O . GLN A 1 93 ? -7.518 0.153 19.272 1.00 97.31 93 GLN A O 1
ATOM 731 N N . ASN A 1 94 ? -6.889 2.169 20.014 1.00 97.19 94 ASN A N 1
ATOM 732 C CA . ASN A 1 94 ? -5.645 1.736 20.668 1.00 97.19 94 ASN A CA 1
ATOM 733 C C . ASN A 1 94 ? -4.702 0.932 19.746 1.00 97.19 94 ASN A C 1
ATOM 735 O O . ASN A 1 94 ? -4.073 -0.038 20.171 1.00 97.19 94 ASN A O 1
ATOM 739 N N . GLY A 1 95 ? -4.611 1.313 18.471 1.00 97.19 95 GLY A N 1
ATOM 740 C CA . GLY A 1 95 ? -3.765 0.649 17.477 1.00 97.19 95 GLY A CA 1
ATOM 741 C C . GLY A 1 95 ? -4.343 -0.658 16.926 1.00 97.19 95 GLY A C 1
ATOM 742 O O . GLY A 1 95 ? -3.628 -1.409 16.254 1.00 97.19 95 GLY A O 1
ATOM 743 N N . ALA A 1 96 ? -5.616 -0.961 17.194 1.00 98.12 96 ALA A N 1
ATOM 744 C CA . ALA A 1 96 ? -6.244 -2.193 16.742 1.00 98.12 96 ALA A CA 1
ATOM 745 C C . ALA A 1 96 ? -6.313 -2.285 15.206 1.00 98.12 96 ALA A C 1
ATOM 747 O O . ALA A 1 96 ? -6.525 -1.292 14.506 1.00 98.12 96 ALA A O 1
ATOM 748 N N . VAL A 1 97 ? -6.159 -3.506 14.679 1.00 98.50 97 VAL A N 1
ATOM 749 C CA . VAL A 1 97 ? -6.232 -3.778 13.235 1.00 98.50 97 VAL A CA 1
ATOM 750 C C . VAL A 1 97 ? -7.686 -3.781 12.781 1.00 98.50 97 VAL A C 1
ATOM 752 O O . VAL A 1 97 ? -8.383 -4.787 12.915 1.00 98.50 97 VAL A O 1
ATOM 755 N N . VAL A 1 98 ? -8.137 -2.672 12.207 1.00 98.19 98 VAL A N 1
ATOM 756 C CA . VAL A 1 98 ? -9.529 -2.468 11.780 1.00 98.19 98 VAL A CA 1
ATOM 757 C C . VAL A 1 98 ? -9.832 -3.070 10.409 1.00 98.19 98 VAL A C 1
ATOM 759 O O . VAL A 1 98 ? -10.977 -3.439 10.139 1.00 98.19 98 VAL A O 1
ATOM 762 N N . ALA A 1 99 ? -8.819 -3.237 9.557 1.00 98.38 99 ALA A N 1
ATOM 763 C CA . ALA A 1 99 ? -8.948 -3.934 8.283 1.00 98.38 99 ALA A CA 1
ATOM 764 C C . ALA A 1 99 ? -7.617 -4.515 7.800 1.00 98.38 99 ALA A C 1
ATOM 766 O O . ALA A 1 99 ? -6.538 -4.024 8.130 1.00 98.38 99 ALA A O 1
ATOM 767 N N . THR A 1 100 ? -7.718 -5.550 6.975 1.00 98.56 100 THR A N 1
ATOM 768 C CA . THR A 1 100 ? -6.604 -6.117 6.203 1.00 98.56 100 THR A CA 1
ATOM 769 C C . THR A 1 100 ? -7.029 -6.275 4.752 1.00 98.56 100 THR A C 1
ATOM 771 O O . THR A 1 100 ? -8.215 -6.483 4.503 1.00 98.56 100 THR A O 1
ATOM 774 N N . GLY A 1 101 ? -6.101 -6.230 3.806 1.00 97.44 101 GLY A N 1
ATOM 775 C CA . GLY A 1 101 ? -6.426 -6.384 2.391 1.00 97.44 101 GLY A CA 1
ATOM 776 C C . GLY A 1 101 ? -5.284 -6.944 1.569 1.00 97.44 101 GLY A C 1
ATOM 777 O O . GLY A 1 101 ? -4.147 -7.006 2.036 1.00 97.44 101 GLY A O 1
ATOM 778 N N . GLU A 1 102 ? -5.613 -7.330 0.344 1.00 96.56 102 GLU A N 1
ATOM 779 C CA . GLU A 1 102 ? -4.664 -7.826 -0.651 1.00 96.56 102 GLU A CA 1
ATOM 780 C C . GLU A 1 102 ? -4.914 -7.140 -2.000 1.00 96.56 102 GLU A C 1
ATOM 782 O O . GLU A 1 102 ? -6.045 -6.733 -2.293 1.00 96.56 102 GLU A O 1
ATOM 787 N N . GLY A 1 103 ? -3.862 -6.993 -2.803 1.00 93.62 103 GLY A N 1
ATOM 788 C CA . GLY A 1 103 ? -3.921 -6.530 -4.187 1.00 93.62 103 GLY A CA 1
ATOM 789 C C . GLY A 1 103 ? -3.010 -7.364 -5.087 1.00 93.62 103 GLY A C 1
ATOM 790 O O . GLY A 1 103 ? -1.840 -7.503 -4.750 1.00 93.62 103 GLY A O 1
ATOM 791 N N . ASP A 1 104 ? -3.548 -7.896 -6.184 1.00 87.62 104 ASP A N 1
ATOM 792 C CA . ASP A 1 104 ? -2.849 -8.638 -7.261 1.00 87.62 104 ASP A CA 1
ATOM 793 C C . ASP A 1 104 ? -2.944 -7.844 -8.564 1.00 87.62 104 ASP A C 1
ATOM 795 O O . ASP A 1 104 ? -4.005 -7.205 -8.766 1.00 87.62 104 ASP A O 1
#

pLDDT: mean 91.24, std 10.62, range [48.78, 98.62]

InterPro domains:
  IPR029069 HotDog domain superfamily [SSF54637] (1-102)

Foldseek 3Di:
DDPVVVVVLVVVQVLVVLVVVLVVVCVVPVPPPSVCQSVVNDDHDDWPDKDKDFDADDDPPWDKDKHKDWDPVVVVDPPPDIKMKMWIFIVVVVRDGRMIMITD